Protein AF-A0AAW9BR76-F1 (afdb_monomer_lite)

Radius of gyration: 14.31 Å; chains: 1; bounding box: 34×16×43 Å

Secondary structure (DSSP, 8-state):
----B---HHHHHHHHHHHHHHHHHHHHHHHHHSSSPPP-HHHHHHHHHHHHHHHGGGB-HHHHHHHHHHHHHHHH---

pLDDT: mean 90.74, std 8.88, range [57.84, 97.38]

Foldseek 3Di:
DQQFFQDDPVRVVVLVVVLVCLVVCQQVVVCVVDDPDDDDVVSVLVSVVVNLVSRCVGTDPNNNVVSVVVNVVSVPDDD

Structure (mmCIF, N/CA/C/O backbone):
data_AF-A0AAW9BR76-F1
#
_entry.id   AF-A0AAW9BR76-F1
#
loop_
_atom_site.group_PDB
_atom_site.id
_atom_site.type_symbol
_atom_site.label_atom_id
_atom_site.label_alt_id
_atom_site.label_comp_id
_atom_site.label_asym_id
_atom_site.label_entity_id
_atom_site.label_seq_id
_atom_site.pdbx_PDB_ins_code
_atom_site.Cartn_x
_atom_site.Cartn_y
_atom_site.Cartn_z
_atom_site.occupancy
_atom_site.B_iso_or_equiv
_atom_site.auth_seq_id
_atom_site.auth_comp_id
_atom_site.auth_asym_id
_atom_site.auth_atom_id
_atom_site.pdbx_PDB_model_num
ATOM 1 N N . SER A 1 1 ? -3.685 -9.119 18.402 1.00 65.00 1 SER A N 1
ATOM 2 C CA . SER A 1 1 ? -3.834 -8.566 17.040 1.00 65.00 1 SER A CA 1
ATOM 3 C C . SER A 1 1 ? -3.874 -7.052 17.151 1.00 65.00 1 SER A C 1
ATOM 5 O O . SER A 1 1 ? -4.601 -6.571 18.011 1.00 65.00 1 SER A O 1
ATOM 7 N N . LEU A 1 2 ? -3.075 -6.323 16.363 1.00 67.94 2 LEU A N 1
ATOM 8 C CA . LEU A 1 2 ? -2.812 -4.878 16.522 1.00 67.94 2 LEU A CA 1
ATOM 9 C C . LEU A 1 2 ? -3.977 -3.947 16.116 1.00 67.94 2 LEU A C 1
ATOM 11 O O . LEU A 1 2 ? -3.822 -2.743 16.218 1.00 67.94 2 LEU A O 1
ATOM 15 N N . LYS A 1 3 ? -5.137 -4.474 15.681 1.00 88.19 3 LYS A N 1
ATOM 16 C CA . LYS A 1 3 ? -6.339 -3.692 15.292 1.00 88.19 3 LYS A CA 1
ATOM 17 C C . LYS A 1 3 ? -6.005 -2.433 14.462 1.00 88.19 3 LYS A C 1
ATOM 19 O O . LYS A 1 3 ? -6.445 -1.331 14.763 1.00 88.19 3 LYS A O 1
ATOM 24 N N . LEU A 1 4 ? -5.203 -2.617 13.414 1.00 93.44 4 LEU A N 1
ATOM 25 C CA . LEU A 1 4 ? -4.723 -1.525 12.557 1.00 93.44 4 LEU A CA 1
ATOM 26 C C . LEU A 1 4 ? -5.786 -1.011 11.577 1.00 93.44 4 LEU A C 1
ATOM 28 O O . LEU A 1 4 ? -5.637 0.068 11.018 1.00 93.44 4 LEU A O 1
ATOM 32 N N . LEU A 1 5 ? -6.846 -1.784 11.350 1.00 94.25 5 LEU A N 1
ATOM 33 C CA . LEU A 1 5 ? -7.928 -1.441 10.435 1.00 94.25 5 LEU A CA 1
ATOM 34 C C . LEU A 1 5 ? -9.254 -1.470 11.190 1.00 94.25 5 LEU A C 1
ATOM 36 O O . LEU A 1 5 ? -9.500 -2.404 11.958 1.00 94.25 5 LEU A O 1
ATOM 40 N N . ASP A 1 6 ? -10.095 -0.476 10.930 1.00 94.69 6 ASP A N 1
ATOM 41 C CA . ASP A 1 6 ? -11.481 -0.411 11.385 1.00 94.69 6 ASP A CA 1
ATOM 42 C C . ASP A 1 6 ? -12.406 -0.788 10.222 1.00 94.69 6 ASP A C 1
ATOM 44 O O . ASP A 1 6 ? -12.931 0.054 9.495 1.00 94.69 6 ASP A O 1
ATOM 48 N N . VAL A 1 7 ? -12.519 -2.097 9.978 1.00 93.69 7 VAL A N 1
ATOM 49 C CA . VAL A 1 7 ? -13.310 -2.659 8.875 1.00 93.69 7 VAL A CA 1
ATOM 50 C C . VAL A 1 7 ? -14.188 -3.800 9.353 1.00 93.69 7 VAL A C 1
ATOM 52 O O . VAL A 1 7 ? -13.750 -4.685 10.090 1.00 93.69 7 VAL A O 1
ATOM 55 N N . ASN A 1 8 ? -15.427 -3.829 8.867 1.00 94.19 8 ASN A N 1
ATOM 56 C CA . ASN A 1 8 ? -16.277 -5.008 8.982 1.00 94.19 8 ASN A CA 1
ATOM 57 C C . ASN A 1 8 ? -15.963 -6.040 7.879 1.00 94.19 8 ASN A C 1
ATOM 59 O O . ASN A 1 8 ? -15.227 -5.769 6.930 1.00 94.19 8 ASN A O 1
ATOM 63 N N . GLU A 1 9 ? -16.536 -7.242 7.980 1.00 92.25 9 GLU A N 1
ATOM 64 C CA . GLU A 1 9 ? -16.226 -8.349 7.063 1.00 92.25 9 GLU A CA 1
ATOM 65 C C . GLU A 1 9 ? -16.592 -8.052 5.596 1.00 92.25 9 GLU A C 1
ATOM 67 O O . GLU A 1 9 ? -15.872 -8.442 4.674 1.00 92.25 9 GLU A O 1
ATOM 72 N N . GLN A 1 10 ? -17.693 -7.335 5.359 1.00 93.00 10 GLN A N 1
ATOM 73 C CA . GLN A 1 10 ? -18.118 -6.962 4.010 1.00 93.00 10 GLN A CA 1
ATOM 74 C C . GLN A 1 10 ? -17.165 -5.928 3.395 1.00 93.00 10 GLN A C 1
ATOM 76 O O . GLN A 1 10 ? -16.751 -6.073 2.243 1.00 93.00 10 GLN A O 1
ATOM 81 N N . GLN A 1 11 ? -16.776 -4.918 4.174 1.00 93.00 11 GLN A N 1
ATOM 82 C CA . GLN A 1 11 ? -15.786 -3.919 3.773 1.00 93.00 11 GLN A CA 1
ATOM 83 C C . GLN A 1 11 ? -14.425 -4.564 3.519 1.00 93.00 11 GLN A C 1
ATOM 85 O O . GLN A 1 11 ? -13.780 -4.234 2.530 1.00 93.00 11 GLN A O 1
ATOM 90 N N . LEU A 1 12 ? -14.020 -5.531 4.347 1.00 94.06 12 LEU A N 1
ATOM 91 C CA . LEU A 1 12 ? -12.771 -6.263 4.167 1.00 94.06 12 LEU A CA 1
ATOM 92 C C . LEU A 1 12 ? -12.757 -7.044 2.846 1.00 94.06 12 LEU A C 1
ATOM 94 O O . LEU A 1 12 ? -11.784 -6.958 2.100 1.00 94.06 12 LEU A O 1
ATOM 98 N N . LYS A 1 13 ? -13.841 -7.760 2.514 1.00 95.44 13 LYS A N 1
ATOM 99 C CA . LYS A 1 13 ? -13.966 -8.465 1.223 1.00 95.44 13 LYS A CA 1
ATOM 100 C C . LYS A 1 13 ? -13.851 -7.500 0.044 1.00 95.44 13 LYS A C 1
ATOM 102 O O . LYS A 1 13 ? -13.128 -7.782 -0.911 1.00 95.44 13 LYS A O 1
ATOM 107 N N . SER A 1 14 ? -14.521 -6.350 0.131 1.00 95.44 14 SER A N 1
ATOM 108 C CA . SER A 1 14 ? -14.432 -5.311 -0.896 1.00 95.44 14 SER A CA 1
ATOM 109 C C . SER A 1 14 ? -13.018 -4.740 -1.009 1.00 95.44 14 SER A C 1
ATOM 111 O O . SER A 1 14 ? -12.508 -4.603 -2.115 1.00 95.44 14 SER A O 1
ATOM 113 N N . LEU A 1 15 ? -12.369 -4.443 0.119 1.00 95.50 15 LEU A N 1
ATOM 114 C CA . LEU A 1 15 ? -11.018 -3.888 0.169 1.00 95.50 15 LEU A CA 1
ATOM 115 C C . LEU A 1 15 ? -10.005 -4.839 -0.471 1.00 95.50 15 LEU A C 1
ATOM 117 O O . LEU A 1 15 ? -9.221 -4.421 -1.320 1.00 95.50 15 LEU A O 1
ATOM 121 N N . VAL A 1 16 ? -10.053 -6.125 -0.113 1.00 95.75 16 VAL A N 1
ATOM 122 C CA . VAL A 1 16 ? -9.178 -7.155 -0.690 1.00 95.75 16 VAL A CA 1
ATOM 123 C C . VAL A 1 16 ? -9.390 -7.270 -2.199 1.00 95.75 16 VAL A C 1
ATOM 125 O O . VAL A 1 16 ? -8.414 -7.346 -2.943 1.00 95.75 16 VAL A O 1
ATOM 128 N N . CYS A 1 17 ? -10.641 -7.232 -2.665 1.00 97.38 17 CYS A N 1
ATOM 129 C CA . CYS A 1 17 ? -10.944 -7.258 -4.094 1.00 97.38 17 CYS A CA 1
ATOM 130 C C . CYS A 1 17 ? -10.343 -6.046 -4.821 1.00 97.38 17 CYS A C 1
ATOM 132 O O . CYS A 1 17 ? -9.638 -6.219 -5.815 1.00 97.38 17 CYS A O 1
ATOM 134 N N . THR A 1 18 ? -10.535 -4.835 -4.292 1.00 96.62 18 THR A N 1
ATOM 135 C CA . THR A 1 18 ? -9.962 -3.610 -4.866 1.00 96.62 18 THR A CA 1
ATOM 136 C C . THR A 1 18 ? -8.435 -3.664 -4.910 1.00 96.62 18 THR A C 1
ATOM 138 O O . THR A 1 18 ? -7.842 -3.369 -5.945 1.00 96.62 18 THR A O 1
ATOM 141 N N . LEU A 1 19 ? -7.785 -4.090 -3.823 1.00 96.94 19 LEU A N 1
ATOM 142 C CA . LEU A 1 19 ? -6.328 -4.235 -3.774 1.00 96.94 19 LEU A CA 1
ATOM 143 C C . LEU A 1 19 ? -5.817 -5.256 -4.795 1.00 96.94 19 LEU A C 1
ATOM 145 O O . LEU A 1 19 ? -4.815 -5.003 -5.461 1.00 96.94 19 LEU A O 1
ATOM 149 N N . HIS A 1 20 ? -6.517 -6.381 -4.951 1.00 97.19 20 HIS A N 1
ATOM 150 C CA . HIS A 1 20 ? -6.178 -7.399 -5.943 1.00 97.19 20 HIS A CA 1
ATOM 151 C C . HIS A 1 20 ? -6.308 -6.861 -7.374 1.00 97.19 20 HIS A C 1
ATOM 153 O O . HIS A 1 20 ? -5.409 -7.052 -8.190 1.00 97.19 20 HIS A O 1
ATOM 159 N N . LEU A 1 21 ? -7.387 -6.127 -7.668 1.00 96.56 21 LEU A N 1
ATOM 160 C CA . LEU A 1 21 ? -7.590 -5.497 -8.973 1.00 96.56 21 LEU A CA 1
ATOM 161 C C . LEU A 1 21 ? -6.481 -4.497 -9.302 1.00 96.56 21 LEU A C 1
ATOM 163 O O . LEU A 1 21 ? -5.978 -4.513 -10.426 1.00 96.56 21 LEU A O 1
ATOM 167 N N . ILE A 1 22 ? -6.069 -3.676 -8.331 1.00 95.38 22 ILE A N 1
ATOM 168 C CA . ILE A 1 22 ? -4.935 -2.760 -8.495 1.00 95.38 22 ILE A CA 1
ATOM 169 C C . ILE A 1 22 ? -3.666 -3.567 -8.769 1.00 95.38 22 ILE A C 1
ATOM 171 O O . ILE A 1 2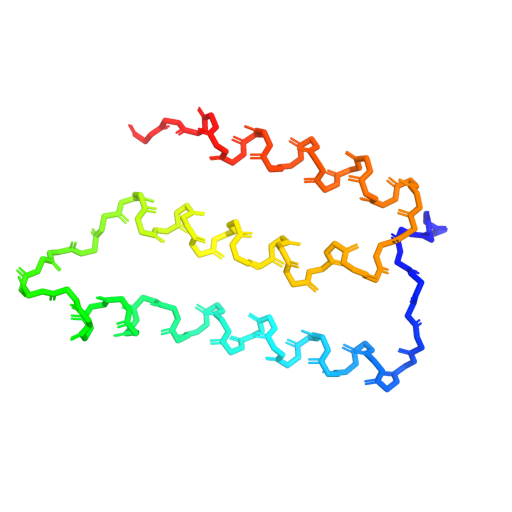2 ? -3.043 -3.365 -9.804 1.00 95.38 22 ILE A O 1
ATOM 175 N N . ALA A 1 23 ? -3.311 -4.528 -7.916 1.00 93.00 23 ALA A N 1
ATOM 176 C CA . ALA A 1 23 ? -2.077 -5.299 -8.064 1.00 93.00 23 ALA A CA 1
ATOM 177 C C . ALA A 1 23 ? -1.970 -6.018 -9.424 1.00 93.00 23 ALA A C 1
ATOM 179 O O . ALA A 1 23 ? -0.912 -5.998 -10.051 1.00 93.00 23 ALA A O 1
ATOM 180 N N . CYS A 1 24 ? -3.064 -6.613 -9.906 1.00 95.12 24 CYS A N 1
ATOM 181 C CA . CYS A 1 24 ? -3.072 -7.361 -11.164 1.00 95.12 24 CYS A CA 1
ATOM 182 C C . CYS A 1 24 ? -3.191 -6.473 -12.408 1.00 95.12 24 CYS A C 1
ATOM 184 O O . CYS A 1 24 ? -2.675 -6.835 -13.465 1.00 95.12 24 CYS A O 1
ATOM 186 N N . SER A 1 25 ? -3.869 -5.327 -12.307 1.00 94.62 25 SER A N 1
ATOM 187 C CA . SER A 1 25 ? -4.231 -4.523 -13.484 1.00 94.62 25 SER A CA 1
ATOM 188 C C . SER A 1 25 ? -3.426 -3.234 -13.610 1.00 94.62 25 SER A C 1
ATOM 190 O O . SER A 1 25 ? -3.442 -2.623 -14.674 1.00 94.62 25 SER A O 1
ATOM 192 N N . TRP A 1 26 ? -2.713 -2.810 -12.563 1.00 94.38 26 TRP A N 1
ATOM 193 C CA . TRP A 1 26 ? -2.034 -1.514 -12.514 1.00 94.38 26 TRP A CA 1
ATOM 194 C C . TRP A 1 26 ? -1.045 -1.318 -13.662 1.00 94.38 26 TRP A C 1
ATOM 196 O O . TRP A 1 26 ? -1.127 -0.326 -14.381 1.00 94.38 26 TRP A O 1
ATOM 206 N N . LEU A 1 27 ? -0.133 -2.271 -13.872 1.00 91.75 27 LEU A N 1
ATOM 207 C CA . LEU A 1 27 ? 0.878 -2.144 -14.924 1.00 91.75 27 LEU A CA 1
ATOM 208 C C . LEU A 1 27 ? 0.258 -2.222 -16.319 1.00 91.75 27 LEU A C 1
ATOM 210 O O . LEU A 1 27 ? 0.637 -1.442 -17.183 1.00 91.75 27 LEU A O 1
ATOM 214 N N . ALA A 1 28 ? -0.738 -3.088 -16.521 1.00 90.88 28 ALA A N 1
ATOM 215 C CA . ALA A 1 28 ? -1.469 -3.162 -17.784 1.00 90.88 28 ALA A CA 1
ATOM 216 C C . ALA A 1 28 ? -2.193 -1.840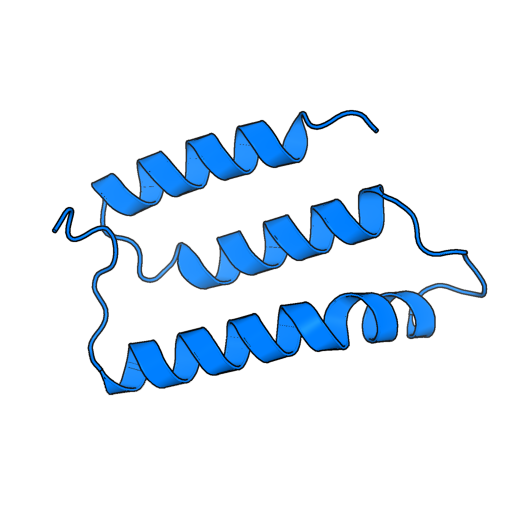 -18.095 1.00 90.88 28 ALA A C 1
ATOM 218 O O . ALA A 1 28 ? -2.112 -1.337 -19.215 1.00 90.88 28 ALA A O 1
ATOM 219 N N . TYR A 1 29 ? -2.839 -1.245 -17.088 1.00 90.62 29 TYR A N 1
ATOM 220 C CA . TYR A 1 29 ? -3.482 0.062 -17.191 1.00 90.62 29 TYR A CA 1
ATOM 221 C C . TYR A 1 29 ? -2.469 1.161 -17.532 1.00 90.62 29 TYR A C 1
ATOM 223 O O . TYR A 1 29 ? -2.661 1.909 -18.489 1.00 90.62 29 TYR A O 1
ATOM 231 N N . GLN A 1 30 ? -1.353 1.224 -16.804 1.00 89.69 30 GLN A N 1
ATOM 232 C CA . GLN A 1 30 ? -0.307 2.218 -17.038 1.00 89.69 30 GLN A CA 1
ATOM 233 C C . GLN A 1 30 ? 0.343 2.063 -18.422 1.00 89.69 30 GLN A C 1
ATOM 235 O O . GLN A 1 30 ? 0.554 3.055 -19.114 1.00 89.69 30 GLN A O 1
ATOM 240 N N . SER A 1 31 ? 0.602 0.833 -18.875 1.00 87.00 31 SER A N 1
ATOM 241 C CA . SER A 1 31 ? 1.136 0.561 -20.215 1.00 87.00 31 SER A CA 1
ATOM 242 C C . SER A 1 31 ? 0.165 0.927 -21.339 1.00 87.00 31 SER A C 1
ATOM 244 O O . SER A 1 31 ? 0.613 1.311 -22.414 1.00 87.00 31 SER A O 1
ATOM 246 N N . ALA A 1 32 ? -1.147 0.824 -21.113 1.00 87.94 32 ALA A N 1
ATOM 247 C CA . ALA A 1 32 ? -2.147 1.268 -22.083 1.00 87.94 32 ALA A CA 1
ATOM 248 C C . ALA A 1 32 ? -2.254 2.802 -22.153 1.00 87.94 32 ALA A C 1
ATOM 250 O O . ALA A 1 32 ? -2.518 3.353 -23.220 1.00 87.94 32 ALA A O 1
ATOM 251 N N . MET A 1 33 ? -2.058 3.487 -21.022 1.00 85.38 33 MET A N 1
ATOM 252 C CA . MET A 1 33 ? -2.153 4.948 -20.914 1.00 85.38 33 MET A CA 1
ATOM 253 C C . MET A 1 33 ? -0.873 5.678 -21.327 1.00 85.38 33 MET A C 1
ATOM 255 O O . MET A 1 33 ? -0.938 6.822 -21.775 1.00 85.38 33 MET A O 1
ATOM 259 N N . ALA A 1 34 ? 0.287 5.039 -21.203 1.00 77.38 34 ALA A N 1
ATOM 260 C CA . ALA A 1 34 ? 1.560 5.631 -21.573 1.00 77.38 34 ALA A CA 1
ATOM 261 C C . ALA A 1 34 ? 1.933 5.258 -23.018 1.00 77.38 34 ALA A C 1
ATOM 263 O O . ALA A 1 34 ? 1.991 4.088 -23.395 1.00 77.38 34 ALA A O 1
ATOM 264 N N . SER A 1 35 ? 2.186 6.257 -23.865 1.00 64.56 35 SER A N 1
ATOM 265 C CA . SER A 1 35 ? 2.515 6.049 -25.277 1.00 64.56 35 SER A CA 1
ATOM 266 C C . SER A 1 35 ? 3.851 5.306 -25.445 1.00 64.56 35 SER A C 1
ATOM 268 O O . SER A 1 35 ? 4.909 5.931 -25.468 1.00 64.56 35 SER A O 1
ATOM 270 N N . LYS A 1 36 ? 3.800 3.975 -25.599 1.00 60.06 36 LYS A N 1
ATOM 271 C CA . LYS A 1 36 ? 4.946 3.090 -25.906 1.00 60.06 36 LYS A CA 1
ATOM 272 C C . LYS A 1 36 ? 6.148 3.215 -24.950 1.00 60.06 36 LYS A C 1
ATOM 274 O O . LYS A 1 36 ? 7.289 3.058 -25.381 1.00 60.06 36 LYS A O 1
ATOM 279 N N . THR A 1 37 ? 5.925 3.471 -23.667 1.00 69.81 37 THR A N 1
ATOM 280 C CA . THR A 1 37 ? 7.000 3.444 -22.663 1.00 69.81 37 THR A CA 1
ATOM 281 C C . THR A 1 37 ? 7.089 2.081 -21.987 1.00 69.81 37 THR A C 1
ATOM 283 O O . THR A 1 37 ? 6.081 1.489 -21.602 1.00 69.81 37 THR A O 1
ATOM 286 N N . SER A 1 38 ? 8.317 1.578 -21.838 1.00 83.69 38 SER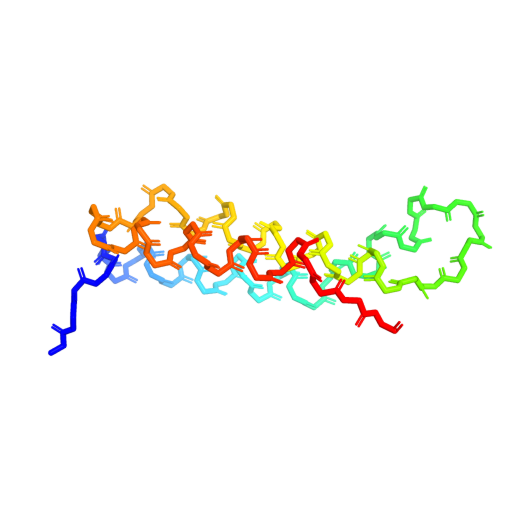 A N 1
ATOM 287 C CA . SER A 1 38 ? 8.610 0.396 -21.025 1.00 83.69 38 SER A CA 1
ATOM 288 C C . SER A 1 38 ? 8.157 0.610 -19.582 1.00 83.69 38 SER A C 1
ATOM 290 O O . SER A 1 38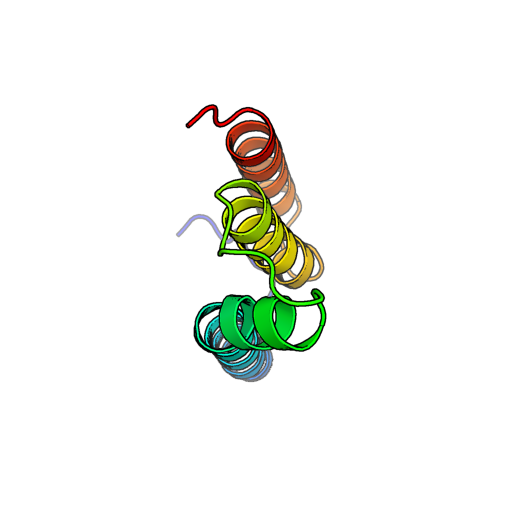 ? 8.175 1.735 -19.080 1.00 83.69 38 SER A O 1
ATOM 292 N N . ILE A 1 39 ? 7.785 -0.476 -18.904 1.00 86.19 39 ILE A N 1
ATOM 293 C CA . ILE A 1 39 ? 7.458 -0.439 -17.477 1.00 86.19 39 ILE A CA 1
ATOM 294 C C . ILE A 1 39 ? 8.686 0.048 -16.700 1.00 86.19 39 ILE A C 1
ATOM 296 O O . ILE A 1 39 ? 9.766 -0.530 -16.823 1.00 86.19 39 ILE A O 1
ATOM 300 N N . THR A 1 40 ? 8.515 1.107 -15.908 1.00 89.88 40 THR A N 1
ATOM 301 C CA . THR A 1 40 ? 9.565 1.669 -15.054 1.00 89.88 40 THR A CA 1
ATOM 302 C C . THR A 1 40 ? 9.338 1.298 -13.594 1.00 89.88 40 THR A C 1
ATOM 304 O O . THR A 1 40 ? 8.217 1.039 -13.155 1.00 89.88 40 THR A O 1
ATOM 307 N N . GLU A 1 41 ? 10.404 1.334 -12.802 1.00 89.50 41 GLU A N 1
ATOM 308 C CA . GLU A 1 41 ? 10.309 1.160 -11.352 1.00 89.50 41 GLU A CA 1
ATOM 309 C C . GLU A 1 41 ? 9.414 2.235 -10.703 1.00 89.50 41 GLU A C 1
ATOM 311 O O . GLU A 1 41 ? 8.655 1.951 -9.778 1.00 89.50 41 GLU A O 1
ATOM 316 N N . GLN A 1 42 ? 9.417 3.462 -11.239 1.00 89.06 42 GLN A N 1
ATOM 317 C CA . GLN A 1 42 ? 8.519 4.532 -10.797 1.00 89.06 42 GLN A CA 1
ATOM 318 C C . GLN A 1 42 ? 7.043 4.149 -10.980 1.00 89.06 42 GLN A C 1
ATOM 320 O O . GLN A 1 42 ? 6.232 4.423 -10.096 1.00 89.06 42 GLN A O 1
ATOM 325 N N . MET A 1 43 ? 6.689 3.479 -12.084 1.00 90.69 43 MET A N 1
ATOM 326 C CA . MET A 1 43 ? 5.326 2.979 -12.284 1.00 90.69 43 MET A CA 1
ATOM 327 C C . MET A 1 43 ? 4.968 1.941 -11.218 1.00 90.69 43 MET A C 1
ATOM 329 O O . MET A 1 43 ? 3.858 1.977 -10.695 1.00 90.69 43 MET A O 1
ATOM 333 N N . VAL A 1 44 ? 5.895 1.057 -10.839 1.00 91.75 44 VAL A N 1
ATOM 334 C CA . VAL A 1 44 ? 5.670 0.085 -9.753 1.00 91.75 44 VAL A CA 1
ATOM 335 C C . VAL A 1 44 ? 5.453 0.799 -8.414 1.00 91.75 44 VAL A C 1
ATOM 337 O O . VAL A 1 44 ? 4.457 0.529 -7.742 1.00 91.75 44 VAL A O 1
ATOM 340 N N . LYS A 1 45 ? 6.309 1.771 -8.065 1.00 93.12 45 LYS A N 1
ATOM 341 C CA . LYS A 1 45 ? 6.183 2.578 -6.834 1.00 93.12 45 LYS A CA 1
ATOM 342 C C . LYS A 1 45 ? 4.838 3.288 -6.754 1.00 93.12 45 LYS A C 1
ATOM 344 O O . LYS A 1 45 ? 4.170 3.230 -5.727 1.00 93.12 45 LYS A O 1
ATOM 349 N N . GLN A 1 46 ? 4.391 3.900 -7.849 1.00 92.19 46 GLN A N 1
ATOM 350 C CA . GLN A 1 46 ? 3.078 4.541 -7.893 1.00 92.19 46 GLN A CA 1
ATOM 351 C C . GLN A 1 46 ? 1.936 3.549 -7.637 1.00 92.19 46 GLN A C 1
ATOM 353 O O . GLN A 1 46 ? 0.986 3.901 -6.944 1.00 92.19 46 GLN A O 1
ATOM 358 N N . GLY A 1 47 ? 2.037 2.309 -8.125 1.00 94.44 47 GLY A N 1
ATOM 359 C CA . GLY A 1 47 ? 1.049 1.265 -7.841 1.00 94.44 47 GLY A CA 1
ATOM 360 C C . GLY A 1 47 ? 0.991 0.904 -6.359 1.00 94.44 47 GLY A C 1
ATOM 361 O O . GLY A 1 47 ? -0.093 0.827 -5.783 1.00 94.44 47 GLY A O 1
ATOM 362 N N . MET A 1 48 ? 2.154 0.772 -5.717 1.00 95.06 48 MET A N 1
ATOM 363 C CA . MET A 1 48 ? 2.243 0.546 -4.270 1.00 95.06 48 MET A CA 1
ATOM 364 C C . MET A 1 48 ? 1.608 1.701 -3.484 1.00 95.06 48 MET A C 1
ATOM 366 O O . MET A 1 48 ? 0.785 1.464 -2.601 1.00 95.06 48 MET A O 1
ATOM 370 N N . LEU A 1 49 ? 1.917 2.950 -3.845 1.00 95.69 49 LEU A N 1
ATOM 371 C CA . LEU A 1 49 ? 1.328 4.136 -3.214 1.00 95.69 49 LEU A CA 1
ATOM 372 C C . LEU A 1 49 ? -0.195 4.202 -3.403 1.00 95.69 49 LEU A C 1
ATOM 374 O O . LEU A 1 49 ? -0.919 4.563 -2.475 1.00 95.69 49 LEU A O 1
ATOM 378 N N . GLN A 1 50 ? -0.710 3.801 -4.569 1.00 95.75 50 GLN A N 1
ATOM 379 C CA . GLN A 1 50 ? -2.155 3.709 -4.793 1.00 95.75 50 GLN A CA 1
ATOM 380 C C . GLN A 1 50 ? -2.820 2.676 -3.883 1.00 95.75 50 GLN A C 1
ATOM 382 O O . GLN A 1 50 ? -3.881 2.952 -3.326 1.00 95.75 50 GLN A O 1
ATOM 387 N N . MET A 1 51 ? -2.189 1.519 -3.665 1.00 96.50 51 MET A N 1
ATOM 388 C CA . MET A 1 51 ? -2.696 0.536 -2.705 1.00 96.50 51 MET A CA 1
ATOM 389 C C . MET A 1 51 ? -2.764 1.119 -1.287 1.00 96.50 51 MET A C 1
ATOM 391 O O . MET A 1 51 ? -3.782 0.948 -0.619 1.00 96.50 51 MET A O 1
ATOM 395 N N . LEU A 1 52 ? -1.745 1.865 -0.842 1.00 96.31 52 LEU A N 1
ATOM 396 C CA . LEU A 1 52 ? -1.768 2.528 0.470 1.00 96.31 52 LEU A CA 1
ATOM 397 C C . LEU A 1 52 ? -2.908 3.546 0.572 1.00 96.31 52 LEU A C 1
ATOM 399 O O . LEU A 1 52 ? -3.639 3.554 1.561 1.00 96.31 52 LEU A O 1
ATOM 403 N N . ASN A 1 53 ? -3.115 4.355 -0.467 1.00 95.56 53 ASN A N 1
ATOM 404 C CA . ASN A 1 53 ? -4.192 5.346 -0.504 1.00 95.56 53 ASN A CA 1
ATOM 405 C C . ASN A 1 53 ? -5.591 4.727 -0.406 1.00 95.56 53 ASN A C 1
ATOM 407 O O . ASN A 1 53 ? -6.485 5.347 0.163 1.00 95.56 53 ASN A O 1
ATOM 411 N N . VAL A 1 54 ? -5.780 3.505 -0.905 1.00 96.50 54 VAL A N 1
ATOM 412 C CA . VAL A 1 54 ? -7.047 2.769 -0.771 1.00 96.50 54 VAL A CA 1
ATOM 413 C C . VAL A 1 54 ? -7.261 2.236 0.649 1.00 96.50 54 VAL A C 1
ATOM 415 O O . VAL A 1 54 ? -8.402 2.124 1.090 1.00 96.50 54 VAL A O 1
ATOM 418 N N . VAL A 1 55 ? -6.188 1.926 1.383 1.00 96.00 55 VAL A N 1
ATOM 419 C CA . VAL A 1 55 ? -6.271 1.376 2.748 1.00 96.00 55 VAL A CA 1
ATOM 420 C C . VAL A 1 55 ? -6.403 2.474 3.809 1.00 96.00 55 VAL A C 1
ATOM 422 O O . VAL A 1 55 ? -7.116 2.277 4.790 1.00 96.00 55 VAL A O 1
ATOM 425 N N . LYS A 1 56 ? -5.774 3.643 3.619 1.00 95.88 56 LYS A N 1
ATOM 426 C CA . LYS A 1 56 ? -5.783 4.756 4.594 1.00 95.88 56 LYS A CA 1
ATOM 427 C C . LYS A 1 56 ? -7.173 5.129 5.149 1.00 95.88 56 LYS A C 1
ATOM 429 O O . LYS A 1 56 ? -7.260 5.313 6.358 1.00 95.88 56 LYS A O 1
ATOM 434 N N . PRO A 1 57 ? -8.260 5.216 4.352 1.00 95.38 57 PRO A N 1
ATOM 435 C CA . PRO A 1 57 ? -9.573 5.634 4.856 1.00 95.38 57 PRO A CA 1
ATOM 436 C C . PRO A 1 57 ? -10.201 4.680 5.875 1.00 95.38 57 PRO A C 1
ATOM 438 O O . PRO A 1 57 ? -11.141 5.064 6.561 1.00 95.38 57 PRO A O 1
ATOM 441 N N . VAL A 1 58 ? -9.720 3.438 5.940 1.00 95.50 58 VAL A N 1
ATOM 442 C CA . VAL A 1 58 ? -10.227 2.411 6.858 1.00 95.50 58 VAL A CA 1
ATOM 443 C C . VAL A 1 58 ? -9.196 2.003 7.910 1.00 95.50 58 VAL A C 1
ATOM 445 O O . VAL A 1 58 ? -9.372 1.011 8.618 1.00 95.50 58 VAL A O 1
ATOM 448 N N . ALA A 1 59 ? -8.090 2.738 7.997 1.00 96.50 59 ALA A N 1
ATOM 449 C CA . ALA A 1 59 ? -7.093 2.537 9.028 1.00 96.50 59 ALA A CA 1
ATOM 450 C C . ALA A 1 59 ? -7.572 3.140 10.355 1.00 96.50 59 ALA A C 1
ATOM 452 O O . ALA A 1 59 ? -8.213 4.189 10.381 1.00 96.50 59 ALA A O 1
ATOM 453 N N . THR A 1 60 ? -7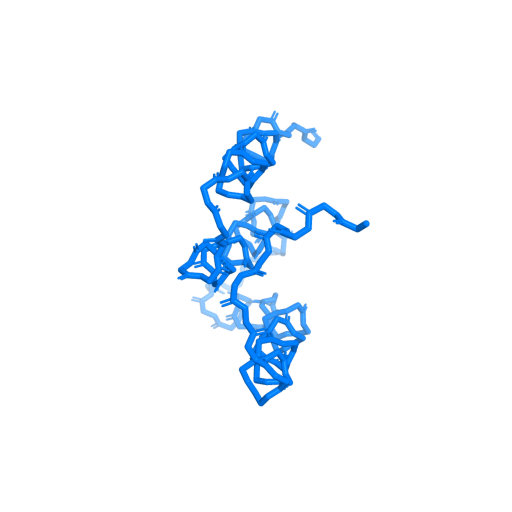.223 2.494 11.466 1.00 96.88 60 THR A N 1
ATOM 454 C CA . THR A 1 60 ? -7.273 3.151 12.778 1.00 96.88 60 THR A CA 1
ATOM 455 C C . THR A 1 60 ? -6.179 4.214 12.864 1.00 96.88 60 THR A C 1
ATOM 457 O O . THR A 1 60 ? -5.292 4.251 12.014 1.00 96.88 60 THR A O 1
ATOM 460 N N . GLU A 1 61 ? -6.179 5.050 13.905 1.00 95.44 61 GLU A N 1
ATOM 461 C CA . GLU A 1 61 ? -5.100 6.031 14.125 1.00 95.44 61 GLU A CA 1
ATOM 462 C C . GLU A 1 61 ? -3.715 5.363 14.121 1.00 95.44 61 GLU A C 1
ATOM 464 O O . GLU A 1 61 ? -2.835 5.756 13.359 1.00 95.44 61 GLU A O 1
ATOM 469 N N . GLN A 1 62 ? -3.560 4.262 14.865 1.00 95.12 62 GLN A N 1
ATOM 470 C CA . GLN A 1 62 ? -2.324 3.477 14.866 1.00 95.12 62 GLN A CA 1
ATOM 471 C C . GLN A 1 62 ? -2.016 2.881 13.483 1.00 95.12 62 GLN A C 1
ATOM 473 O O . GLN A 1 62 ? -0.861 2.828 13.065 1.00 95.12 62 GLN A O 1
ATOM 478 N N . GLY A 1 63 ? -3.032 2.405 12.758 1.00 96.56 63 GLY A N 1
ATOM 479 C CA . GLY A 1 63 ? -2.851 1.906 11.396 1.00 96.56 63 GLY A CA 1
ATOM 480 C C . GLY A 1 63 ? -2.373 2.985 10.431 1.00 96.56 63 GLY A C 1
ATOM 481 O O . GLY A 1 63 ? -1.523 2.713 9.587 1.00 96.56 63 GLY A O 1
ATOM 482 N N . LEU A 1 64 ? -2.880 4.209 10.575 1.00 96.88 64 LEU A N 1
ATOM 483 C CA . LEU A 1 64 ? -2.505 5.341 9.742 1.00 96.88 64 LEU A CA 1
ATOM 484 C C . LEU A 1 64 ? -1.034 5.714 9.942 1.00 96.88 64 LEU A C 1
ATOM 486 O O . LEU A 1 64 ? -0.336 5.906 8.950 1.00 96.88 64 LEU A O 1
ATOM 490 N N . GLU A 1 65 ? -0.546 5.725 11.185 1.00 96.00 65 GLU A N 1
ATOM 491 C CA . GLU A 1 65 ? 0.880 5.930 11.480 1.00 96.00 65 GLU A CA 1
ATOM 492 C C . GLU A 1 65 ? 1.754 4.885 10.769 1.00 96.00 65 GLU A C 1
ATOM 494 O O . GLU A 1 65 ? 2.744 5.222 10.120 1.00 96.00 65 GLU A O 1
ATOM 499 N N . GLN A 1 66 ? 1.364 3.605 10.819 1.00 95.50 66 GLN A N 1
ATOM 500 C CA . GLN A 1 66 ? 2.101 2.541 10.127 1.00 95.50 66 GLN A CA 1
ATOM 501 C C . GLN A 1 66 ? 2.069 2.707 8.601 1.00 95.50 66 GLN A C 1
ATOM 503 O O . GLN A 1 66 ? 3.071 2.462 7.927 1.00 95.50 66 GLN A O 1
ATOM 508 N N . LEU A 1 67 ? 0.932 3.131 8.043 1.00 96.25 67 LEU A N 1
ATOM 509 C CA . LEU A 1 67 ? 0.794 3.378 6.607 1.00 96.25 67 LEU A CA 1
ATOM 510 C C . LEU A 1 67 ? 1.626 4.578 6.144 1.00 96.25 67 LEU A C 1
ATOM 512 O O . LEU A 1 67 ? 2.165 4.526 5.043 1.00 96.25 67 LEU A O 1
ATOM 516 N N . GLN A 1 68 ? 1.762 5.621 6.966 1.00 95.81 68 GLN A N 1
ATOM 517 C CA . GLN A 1 68 ? 2.615 6.778 6.675 1.00 95.81 68 GLN A CA 1
ATOM 518 C C . GLN A 1 68 ? 4.095 6.387 6.645 1.00 95.81 68 GLN A C 1
ATOM 520 O O . GLN A 1 68 ? 4.786 6.697 5.679 1.00 95.81 68 GLN A O 1
ATOM 525 N N . LEU A 1 69 ? 4.562 5.615 7.633 1.00 95.38 69 LEU A N 1
ATOM 526 C CA . LEU A 1 69 ? 5.935 5.093 7.642 1.00 95.38 69 LEU A CA 1
ATOM 527 C C . LEU A 1 69 ? 6.226 4.229 6.407 1.00 95.38 69 LEU A C 1
ATOM 529 O O . LEU A 1 69 ? 7.296 4.318 5.805 1.00 95.38 69 LEU A O 1
ATOM 533 N N . LEU A 1 70 ? 5.261 3.397 6.004 1.00 95.31 70 LEU A N 1
ATOM 534 C CA . LEU A 1 70 ? 5.386 2.579 4.801 1.00 95.31 70 LEU A CA 1
ATOM 535 C C . LEU A 1 70 ? 5.390 3.431 3.523 1.00 95.31 70 LEU A C 1
ATOM 537 O O . LEU A 1 70 ? 6.160 3.156 2.608 1.00 95.31 70 LEU A O 1
ATOM 541 N N . GLU A 1 71 ? 4.562 4.469 3.449 1.00 95.44 71 GLU A N 1
ATOM 542 C CA . GLU A 1 71 ? 4.530 5.407 2.323 1.00 95.44 71 GLU A CA 1
ATOM 543 C C . GLU A 1 71 ? 5.853 6.166 2.161 1.00 95.44 71 GLU A C 1
ATOM 545 O O . GLU A 1 71 ? 6.358 6.285 1.040 1.00 95.44 71 GLU A O 1
ATOM 550 N N . GLU A 1 72 ? 6.449 6.623 3.261 1.00 94.44 72 GLU A N 1
ATOM 551 C CA . GLU A 1 72 ? 7.771 7.254 3.267 1.00 94.44 72 GLU A CA 1
ATOM 552 C C . GLU A 1 72 ? 8.859 6.282 2.799 1.00 94.44 72 GLU A C 1
ATOM 554 O O . GLU A 1 72 ? 9.670 6.620 1.931 1.00 94.44 72 GLU A O 1
ATOM 559 N N . ALA A 1 73 ? 8.842 5.044 3.303 1.00 92.88 73 ALA A N 1
ATOM 560 C CA . ALA A 1 73 ? 9.764 4.001 2.867 1.00 92.88 73 ALA A CA 1
ATOM 561 C C . ALA A 1 73 ? 9.630 3.719 1.360 1.00 92.88 73 ALA A C 1
ATOM 563 O O . ALA A 1 73 ? 10.628 3.656 0.648 1.00 92.88 73 ALA A O 1
ATOM 564 N N . VAL A 1 74 ? 8.403 3.616 0.837 1.00 92.50 74 VAL A N 1
ATOM 565 C CA . VAL A 1 74 ? 8.158 3.376 -0.596 1.00 92.50 74 VAL A CA 1
ATOM 566 C C . VAL A 1 74 ? 8.602 4.557 -1.457 1.00 92.50 74 VAL A C 1
ATOM 568 O O . VAL A 1 74 ? 9.161 4.359 -2.537 1.00 92.50 74 VAL A O 1
ATOM 571 N N . SER A 1 75 ? 8.389 5.781 -0.979 1.00 87.31 75 SER A N 1
ATOM 572 C CA . SER A 1 75 ? 8.781 7.005 -1.686 1.00 87.31 75 SER A CA 1
ATOM 573 C C . SER A 1 75 ? 10.299 7.194 -1.747 1.00 87.31 75 SER A C 1
ATOM 575 O O . SER A 1 75 ? 10.799 7.851 -2.658 1.00 87.31 75 SER A O 1
ATOM 577 N N . THR A 1 76 ? 11.032 6.612 -0.794 1.00 89.44 76 THR A N 1
ATOM 578 C CA . THR A 1 76 ? 12.497 6.706 -0.688 1.00 89.44 76 THR A CA 1
ATOM 579 C C . THR A 1 76 ? 13.239 5.505 -1.268 1.00 89.44 76 THR A C 1
ATOM 581 O O . THR A 1 76 ? 14.462 5.572 -1.396 1.00 89.44 76 THR A O 1
ATOM 584 N N . LEU A 1 77 ? 12.537 4.437 -1.670 1.00 83.56 77 LEU A N 1
ATOM 585 C CA . LEU A 1 77 ? 13.137 3.320 -2.401 1.00 83.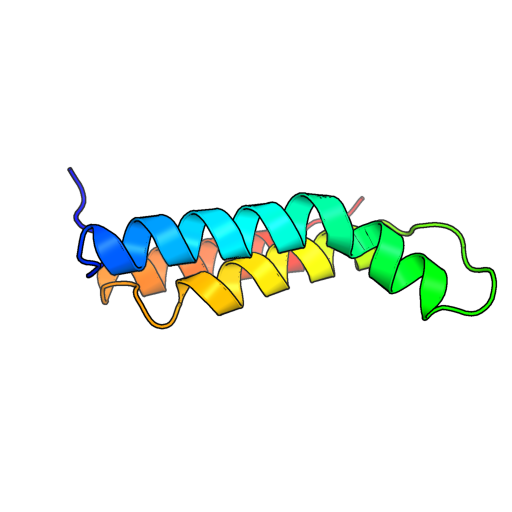56 77 LEU A CA 1
ATOM 586 C C . LEU A 1 77 ? 13.910 3.860 -3.614 1.00 83.56 77 LEU A C 1
ATOM 588 O O . LEU A 1 77 ? 13.364 4.596 -4.438 1.00 83.56 77 LEU A O 1
ATOM 592 N N . GLN A 1 78 ? 15.176 3.477 -3.735 1.00 70.81 78 GLN A N 1
ATOM 593 C CA . GLN A 1 78 ? 16.003 3.672 -4.926 1.00 70.81 78 GLN A CA 1
ATOM 594 C C . GLN A 1 78 ? 16.225 2.291 -5.549 1.00 70.81 78 GLN A C 1
ATOM 596 O O . GLN A 1 78 ? 16.501 1.344 -4.809 1.00 70.81 78 GLN A O 1
ATOM 601 N N . GLY A 1 79 ? 16.029 2.173 -6.863 1.00 57.84 79 GLY A N 1
ATOM 602 C CA . GLY A 1 79 ? 16.260 0.939 -7.620 1.00 57.84 79 GLY A CA 1
ATOM 603 C C . GLY A 1 79 ? 17.625 0.879 -8.271 1.00 57.84 79 GLY A C 1
ATOM 604 O O . GLY A 1 79 ? 18.270 1.946 -8.401 1.00 57.84 79 GLY A O 1
#

Sequence (79 aa):
SLKLLDVNEQQLKSLVCTLHLIACSWLAYQSAMASKTSITEQMVKQGMLQMLNVVKPVATEQGLEQLQLLEEAVSTLQG